Protein AF-A0A1J3EYT5-F1 (afdb_monomer_lite)

Organism: Noccaea caerulescens (NCBI:txid107243)

Foldseek 3Di:
DDWAWDKDADAKDWAQPDDQLDCNQAPRTHIDGHPIDTDGTDPPDDPVPDQHSVNSSVRNVPDPDDDDDDHDD

InterPro domains:
  IPR012340 Nucleic acid-binding, OB-fold [G3DSA:2.40.50.140] (1-72)
  IPR012340 Nucleic acid-binding, OB-fold [SSF50249] (2-63)
  IPR050191 ATP-dependent DNA ligase [PTHR45674] (2-66)

Sequence (73 aa):
AEVVWEVRGADLTVSPVHHAALGLVHPSRGISVRFPRFIGKATDRNPEECSTAADIAEMFHAQTRKMNIKSQH

Secondary structure (DSSP, 8-state):
---EEEEE-SEEEEESS--TTBTTTBSS-EEEEES-EEEEEETT--GGGSPPHHHHHHHHHH-SS--------

Structure (mmCIF, N/CA/C/O backbone):
data_AF-A0A1J3EYT5-F1
#
_entry.id   AF-A0A1J3EYT5-F1
#
loop_
_atom_site.group_PDB
_atom_site.id
_atom_site.type_symbol
_atom_site.label_atom_id
_atom_site.label_alt_id
_atom_site.label_comp_id
_atom_site.label_asym_id
_atom_site.label_entity_id
_atom_site.label_seq_id
_atom_site.pdbx_PDB_ins_code
_atom_site.Cartn_x
_atom_site.Cartn_y
_atom_site.Cartn_z
_atom_site.occupancy
_atom_site.B_iso_or_equiv
_atom_site.auth_seq_id
_atom_site.auth_comp_id
_atom_site.auth_asym_id
_atom_site.auth_atom_id
_atom_site.pdbx_PDB_model_num
ATOM 1 N N . ALA A 1 1 ? -21.488 1.218 5.652 1.00 74.12 1 ALA A N 1
ATOM 2 C CA . ALA A 1 1 ? -20.607 2.156 6.368 1.00 74.12 1 ALA A CA 1
ATOM 3 C C . ALA A 1 1 ? -19.194 1.904 5.887 1.00 74.12 1 ALA A C 1
ATOM 5 O O . ALA A 1 1 ? -18.793 0.744 5.833 1.00 74.12 1 ALA A O 1
ATOM 6 N N . GLU A 1 2 ? -18.497 2.953 5.478 1.00 86.62 2 GLU A N 1
ATOM 7 C CA . GLU A 1 2 ? -17.090 2.881 5.089 1.00 86.62 2 GLU A CA 1
ATOM 8 C C . GLU A 1 2 ? -16.221 2.695 6.334 1.00 86.62 2 GLU A C 1
ATOM 10 O O . GLU A 1 2 ? -16.587 3.128 7.429 1.00 86.62 2 GLU A O 1
ATOM 15 N N . VAL A 1 3 ? -15.107 1.978 6.189 1.00 92.81 3 VAL A N 1
ATOM 16 C CA . VAL A 1 3 ? -14.202 1.681 7.300 1.00 92.81 3 VAL A CA 1
ATOM 17 C C . VAL A 1 3 ? -12.771 1.797 6.807 1.00 92.81 3 VAL A C 1
ATOM 19 O O . VAL A 1 3 ? -12.422 1.211 5.785 1.00 92.81 3 VAL A O 1
ATOM 22 N N . VAL A 1 4 ? -11.942 2.496 7.576 1.00 95.94 4 VAL A N 1
ATOM 23 C CA . VAL A 1 4 ? -10.503 2.603 7.342 1.00 95.94 4 VAL A CA 1
ATOM 24 C C . VAL A 1 4 ? -9.760 1.781 8.386 1.00 95.94 4 VAL A C 1
ATOM 26 O O . VAL A 1 4 ? -10.097 1.806 9.574 1.00 95.94 4 VAL A O 1
ATOM 29 N N . TRP A 1 5 ? -8.754 1.026 7.950 1.00 97.00 5 TRP A N 1
ATOM 30 C CA . TRP A 1 5 ? -7.934 0.180 8.813 1.00 97.00 5 TRP A CA 1
ATOM 31 C C . TRP A 1 5 ? -6.470 0.578 8.756 1.00 97.00 5 TRP A C 1
ATOM 33 O O . TRP A 1 5 ? -5.913 0.788 7.682 1.00 97.00 5 TRP A O 1
ATOM 43 N N . GLU A 1 6 ? -5.833 0.574 9.921 1.00 96.81 6 GLU A N 1
ATOM 44 C CA . GLU A 1 6 ? -4.383 0.567 10.007 1.00 96.81 6 GLU A CA 1
ATOM 45 C C . GLU A 1 6 ? -3.883 -0.874 9.853 1.00 96.81 6 GLU A C 1
ATOM 47 O O . GLU A 1 6 ? -4.289 -1.794 10.576 1.00 96.81 6 GLU A O 1
ATOM 52 N N . VAL A 1 7 ? -2.985 -1.068 8.889 1.00 97.31 7 VAL A N 1
ATOM 53 C CA . VAL A 1 7 ? -2.356 -2.353 8.591 1.00 97.31 7 VAL A CA 1
ATOM 54 C C . VAL A 1 7 ? -0.846 -2.169 8.599 1.00 97.31 7 VAL A C 1
ATOM 56 O O . VAL A 1 7 ? -0.314 -1.270 7.954 1.00 97.31 7 VAL A O 1
ATOM 59 N N . ARG A 1 8 ? -0.140 -3.059 9.297 1.00 96.81 8 ARG A N 1
ATOM 60 C CA . ARG A 1 8 ? 1.325 -3.130 9.298 1.00 96.81 8 ARG A CA 1
ATOM 61 C C . ARG A 1 8 ? 1.791 -4.358 8.529 1.00 96.81 8 ARG A C 1
ATOM 63 O O . ARG A 1 8 ? 1.148 -5.400 8.584 1.00 96.81 8 ARG A O 1
ATOM 70 N N . GLY A 1 9 ? 2.931 -4.267 7.859 1.00 95.88 9 GLY A N 1
ATOM 71 C CA . GLY A 1 9 ? 3.593 -5.408 7.230 1.00 95.88 9 GLY A CA 1
ATOM 72 C C . GLY A 1 9 ? 5.100 -5.370 7.419 1.00 95.88 9 GLY A C 1
ATOM 73 O O . GLY A 1 9 ? 5.628 -4.434 8.015 1.00 95.88 9 GLY A O 1
ATOM 74 N N . ALA A 1 10 ? 5.777 -6.403 6.921 1.00 95.12 10 ALA A N 1
ATOM 75 C CA . ALA A 1 10 ? 7.235 -6.481 6.959 1.00 95.12 10 ALA A CA 1
ATOM 76 C C . ALA A 1 10 ? 7.878 -5.679 5.817 1.00 95.12 10 ALA A C 1
ATOM 78 O O . ALA A 1 10 ? 8.708 -4.818 6.068 1.00 95.12 10 ALA A O 1
ATOM 79 N N . ASP A 1 11 ? 7.454 -5.955 4.580 1.00 94.94 11 ASP A N 1
ATOM 80 C CA . ASP A 1 11 ? 7.991 -5.366 3.349 1.00 94.94 11 ASP A CA 1
ATOM 81 C C . ASP A 1 11 ? 6.846 -5.156 2.33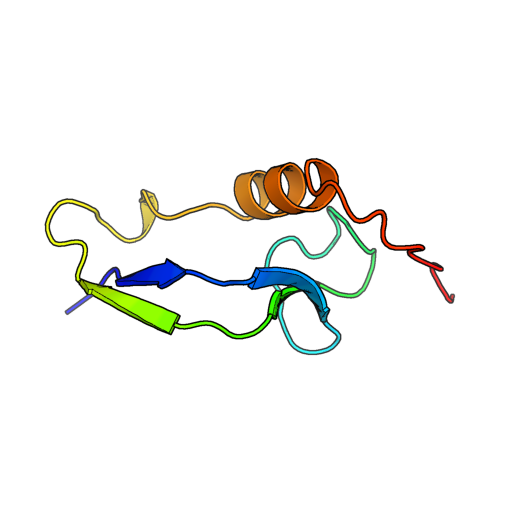4 1.00 94.94 11 ASP A C 1
ATOM 83 O O . ASP A 1 11 ? 5.782 -5.773 2.447 1.00 94.94 11 ASP A O 1
ATOM 87 N N . LEU A 1 12 ? 7.085 -4.370 1.286 1.00 96.62 12 LEU A N 1
ATOM 88 C CA . LEU A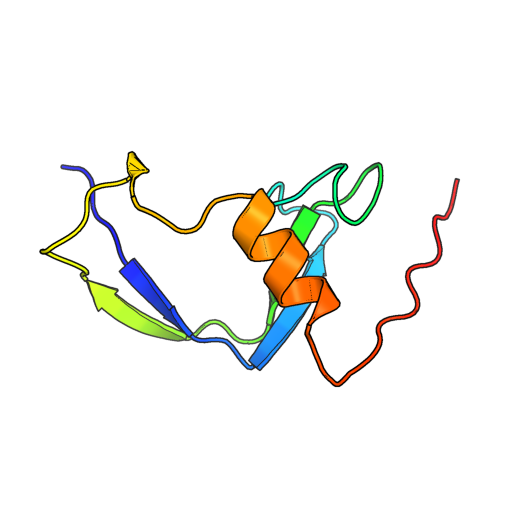 1 12 ? 6.257 -4.259 0.085 1.00 96.62 12 LEU A CA 1
ATOM 89 C C . LEU A 1 12 ? 6.872 -5.067 -1.068 1.00 96.62 12 LEU A C 1
ATOM 91 O O . LEU A 1 12 ? 8.086 -5.071 -1.281 1.00 96.62 12 LEU A O 1
ATOM 95 N N . THR A 1 13 ? 6.028 -5.751 -1.839 1.00 95.56 13 THR A N 1
ATOM 96 C CA . THR A 1 13 ? 6.436 -6.687 -2.901 1.00 95.56 13 THR A CA 1
ATOM 97 C C . THR A 1 13 ? 5.620 -6.494 -4.174 1.00 95.56 13 THR A C 1
ATOM 99 O O . THR A 1 13 ? 4.439 -6.163 -4.107 1.00 95.56 13 THR A O 1
ATOM 102 N N . VAL A 1 14 ? 6.231 -6.743 -5.337 1.00 96.25 14 VAL A N 1
ATOM 103 C CA . VAL A 1 14 ? 5.508 -6.777 -6.618 1.00 96.25 14 VAL A CA 1
ATOM 104 C C . VAL A 1 14 ? 4.558 -7.971 -6.626 1.00 96.25 14 VAL A C 1
ATOM 106 O O . VAL A 1 14 ? 4.967 -9.097 -6.341 1.00 96.25 14 VAL A O 1
ATOM 109 N N . SER A 1 15 ? 3.299 -7.732 -6.975 1.00 96.25 15 SER A N 1
ATOM 110 C CA . SER A 1 15 ? 2.232 -8.722 -6.935 1.00 96.25 15 SER A CA 1
ATOM 111 C C . SER A 1 15 ? 1.507 -8.837 -8.277 1.00 96.25 15 SER A C 1
ATOM 113 O O . SER A 1 15 ? 1.152 -7.818 -8.864 1.00 96.25 15 SER A O 1
ATOM 115 N N . PRO A 1 16 ? 1.234 -10.061 -8.765 1.00 95.62 16 PRO A N 1
ATOM 116 C CA . PRO A 1 16 ? 0.508 -10.264 -10.018 1.00 95.62 16 PRO A CA 1
ATOM 117 C C . PRO A 1 16 ? -1.009 -10.045 -9.911 1.00 95.62 16 PRO A C 1
ATOM 119 O O . PRO A 1 16 ? -1.671 -10.014 -10.938 1.00 95.62 16 PRO A O 1
ATOM 122 N N . VAL A 1 17 ? -1.567 -9.933 -8.699 1.00 97.06 17 VAL A N 1
ATOM 123 C CA . VAL A 1 17 ? -3.030 -9.888 -8.473 1.00 97.06 17 VAL A CA 1
ATOM 124 C C . VAL A 1 17 ? -3.515 -8.612 -7.783 1.00 97.06 17 VAL A C 1
ATOM 126 O O . VAL A 1 17 ? -4.713 -8.348 -7.751 1.00 97.06 17 VAL A O 1
ATOM 129 N N . HIS A 1 18 ? -2.601 -7.815 -7.226 1.00 97.62 18 HIS A N 1
ATOM 130 C CA . HIS A 1 18 ? -2.940 -6.534 -6.610 1.00 97.62 18 HIS A CA 1
ATOM 131 C C . HIS A 1 18 ? -2.729 -5.392 -7.601 1.00 97.62 18 HIS A C 1
ATOM 133 O O . HIS A 1 18 ? -1.863 -5.469 -8.471 1.00 97.62 18 HIS A O 1
ATOM 139 N N . HIS A 1 19 ? -3.500 -4.320 -7.424 1.00 97.25 19 HIS A N 1
ATOM 140 C CA . HIS A 1 19 ? -3.547 -3.185 -8.349 1.00 97.25 19 HIS A CA 1
ATOM 141 C C . HIS A 1 19 ? -2.958 -1.892 -7.765 1.00 97.25 19 HIS A C 1
ATOM 143 O O . HIS A 1 19 ? -2.772 -0.922 -8.495 1.00 97.25 19 HIS A O 1
ATOM 149 N N . ALA A 1 20 ? -2.633 -1.863 -6.466 1.00 97.62 20 ALA A N 1
ATOM 150 C CA . ALA A 1 20 ? -2.016 -0.695 -5.841 1.00 97.62 20 ALA A CA 1
ATOM 151 C C . ALA A 1 20 ? -0.689 -0.356 -6.538 1.00 97.62 20 ALA A C 1
ATOM 153 O O . ALA A 1 20 ? 0.120 -1.251 -6.779 1.00 97.62 20 ALA A O 1
ATOM 154 N N . ALA A 1 21 ? -0.472 0.919 -6.866 1.00 97.50 21 ALA A N 1
ATOM 155 C CA . ALA A 1 21 ? 0.735 1.404 -7.546 1.00 97.50 21 ALA A CA 1
ATOM 156 C C . ALA A 1 21 ? 1.077 0.698 -8.883 1.00 97.50 21 ALA A C 1
ATOM 158 O O . ALA A 1 21 ? 2.236 0.702 -9.315 1.00 97.50 21 ALA A O 1
ATOM 159 N N . LEU A 1 22 ? 0.089 0.094 -9.557 1.00 97.00 22 LEU A N 1
ATOM 160 C CA . LEU A 1 22 ? 0.270 -0.475 -10.894 1.00 97.00 22 LEU A CA 1
ATOM 161 C C . LEU A 1 22 ? 0.713 0.618 -11.876 1.00 97.00 22 LEU A C 1
ATOM 163 O O . LEU A 1 22 ? 0.175 1.722 -11.872 1.00 97.00 22 LEU A O 1
ATOM 167 N N . GLY A 1 23 ? 1.722 0.320 -12.695 1.00 95.62 23 GLY A N 1
ATOM 168 C CA . GLY A 1 23 ? 2.311 1.271 -13.641 1.00 95.62 23 GLY A CA 1
ATOM 169 C C . GLY A 1 23 ? 3.309 2.254 -13.020 1.00 95.62 23 GLY A C 1
ATOM 170 O O . GLY A 1 23 ? 4.144 2.782 -13.746 1.00 95.62 23 GLY A O 1
ATOM 171 N N . LEU A 1 24 ? 3.290 2.451 -11.695 1.00 96.62 24 LEU A N 1
ATOM 172 C CA . LEU A 1 24 ? 4.255 3.310 -10.996 1.00 96.62 24 LEU A CA 1
ATOM 173 C C . LEU A 1 24 ? 5.558 2.567 -10.677 1.00 96.62 24 LEU A C 1
ATOM 175 O O . LEU A 1 24 ? 6.638 3.133 -10.801 1.00 96.62 24 LEU A O 1
ATOM 179 N N . VAL A 1 25 ? 5.457 1.290 -10.289 1.00 94.25 25 VAL A N 1
ATOM 180 C CA . VAL A 1 25 ? 6.620 0.453 -9.928 1.00 94.25 25 VAL A CA 1
ATOM 181 C C . VAL A 1 25 ? 6.892 -0.651 -10.958 1.00 94.25 25 VAL A C 1
ATOM 183 O O . VAL A 1 25 ? 8.045 -0.985 -11.231 1.00 94.25 25 VAL A O 1
ATOM 186 N N . HIS A 1 26 ? 5.842 -1.244 -11.535 1.00 95.38 26 HIS A N 1
ATOM 187 C CA . HIS A 1 26 ? 5.933 -2.272 -12.576 1.00 95.38 26 HIS A CA 1
ATOM 188 C C . HIS A 1 26 ? 4.827 -2.043 -13.620 1.00 95.38 26 HIS A C 1
ATOM 190 O O . HIS A 1 26 ? 3.695 -1.751 -13.230 1.00 95.38 26 HIS A O 1
ATOM 196 N N . PRO A 1 27 ? 5.093 -2.218 -14.931 1.00 94.81 27 PRO A N 1
ATOM 197 C CA . PRO A 1 27 ? 4.141 -1.856 -15.989 1.00 94.81 27 PRO A CA 1
ATOM 198 C C . PRO A 1 27 ? 2.813 -2.627 -15.934 1.00 94.81 27 PRO A C 1
ATOM 200 O O . PRO A 1 27 ? 1.766 -2.061 -16.217 1.00 94.81 27 PRO A O 1
ATOM 203 N N . SER A 1 28 ? 2.843 -3.908 -15.555 1.00 95.50 28 SER A N 1
ATOM 204 C CA . SER A 1 28 ? 1.658 -4.788 -15.539 1.00 95.50 28 SER A CA 1
ATOM 205 C C . SER A 1 28 ? 1.306 -5.394 -14.175 1.00 95.50 28 SER A C 1
ATOM 207 O O . SER A 1 28 ? 0.454 -6.274 -14.095 1.00 95.50 28 SER A O 1
ATOM 209 N N . ARG A 1 29 ? 1.982 -4.989 -13.092 1.00 96.38 29 ARG A N 1
ATOM 210 C CA . ARG A 1 29 ? 1.814 -5.589 -11.756 1.00 96.38 29 ARG A CA 1
ATOM 211 C C . ARG A 1 29 ? 1.722 -4.495 -10.703 1.00 96.38 29 ARG A C 1
ATOM 213 O O . ARG A 1 29 ? 2.453 -3.513 -10.795 1.00 96.38 29 ARG A O 1
ATOM 220 N N . GLY A 1 30 ? 0.848 -4.667 -9.718 1.00 97.50 30 GLY A N 1
ATOM 221 C CA . GLY A 1 30 ? 0.772 -3.769 -8.569 1.00 97.50 30 GLY A CA 1
ATOM 222 C C . GLY A 1 30 ? 1.641 -4.236 -7.407 1.00 97.50 30 GLY A C 1
ATOM 223 O O . GLY A 1 30 ? 2.496 -5.117 -7.536 1.00 97.50 30 GLY A O 1
ATOM 224 N N . ILE A 1 31 ? 1.404 -3.638 -6.247 1.00 97.75 31 ILE A N 1
ATOM 225 C CA . ILE A 1 31 ? 2.160 -3.838 -5.016 1.00 97.75 31 ILE A CA 1
ATOM 226 C C . ILE A 1 31 ? 1.272 -4.480 -3.951 1.00 97.75 31 ILE A C 1
ATOM 228 O O . ILE A 1 31 ? 0.097 -4.153 -3.806 1.00 97.75 31 ILE A O 1
ATOM 232 N N . SER A 1 32 ? 1.856 -5.409 -3.199 1.00 97.38 32 SER A N 1
ATOM 233 C CA . SER A 1 32 ? 1.251 -6.060 -2.040 1.00 97.38 32 SER A CA 1
ATOM 234 C C . SER A 1 32 ? 2.133 -5.892 -0.815 1.00 97.38 32 SER A C 1
ATOM 236 O O . SER A 1 32 ? 3.363 -5.914 -0.904 1.00 97.38 32 SER A O 1
ATOM 238 N N . VAL A 1 33 ? 1.494 -5.837 0.349 1.00 97.31 33 VAL A N 1
ATOM 239 C CA . VAL A 1 33 ? 2.156 -5.902 1.651 1.00 97.31 33 VAL A CA 1
ATOM 240 C C . VAL A 1 33 ? 2.492 -7.360 1.980 1.00 97.31 33 VAL A C 1
ATOM 242 O O . VAL A 1 33 ? 1.647 -8.246 1.847 1.00 97.31 33 VAL A O 1
ATOM 245 N N . ARG A 1 34 ? 3.724 -7.632 2.415 1.00 96.00 34 ARG A N 1
ATOM 246 C CA . ARG A 1 34 ? 4.165 -8.947 2.892 1.00 96.00 34 ARG A CA 1
ATOM 247 C C . ARG A 1 34 ? 3.876 -9.085 4.384 1.00 96.00 34 ARG A C 1
ATOM 249 O O . ARG A 1 34 ? 4.285 -8.243 5.180 1.00 96.00 34 ARG A O 1
ATOM 256 N N . PHE A 1 35 ? 3.230 -10.192 4.751 1.00 97.00 35 PHE A N 1
ATOM 257 C CA . PHE A 1 35 ? 2.792 -10.491 6.121 1.00 97.00 35 PHE A CA 1
ATOM 258 C C . PHE A 1 35 ? 1.945 -9.370 6.749 1.00 97.00 35 PHE A C 1
ATOM 260 O O . PHE A 1 35 ? 2.306 -8.870 7.815 1.00 97.00 35 PHE A O 1
ATOM 267 N N . PRO A 1 36 ? 0.824 -8.969 6.118 1.00 97.81 36 PRO A N 1
ATOM 268 C CA . PRO A 1 36 ? -0.033 -7.937 6.678 1.00 97.81 36 PRO A CA 1
ATOM 269 C C . PRO A 1 36 ? -0.601 -8.376 8.035 1.00 97.81 36 PRO A C 1
ATOM 271 O O . PRO A 1 36 ? -0.963 -9.541 8.257 1.00 97.81 36 PRO A O 1
ATOM 274 N N . ARG A 1 37 ? -0.657 -7.420 8.956 1.00 98.06 37 ARG A N 1
ATOM 275 C CA . ARG A 1 37 ? -1.207 -7.527 10.303 1.00 98.06 37 ARG A CA 1
ATOM 276 C C . ARG A 1 37 ? -2.141 -6.351 10.514 1.00 98.06 37 ARG A C 1
ATOM 278 O O . ARG A 1 37 ? -1.729 -5.199 10.403 1.00 98.06 37 ARG A O 1
ATOM 285 N N . PHE A 1 38 ? -3.396 -6.662 10.801 1.00 97.69 38 PHE A N 1
ATOM 286 C CA . PHE A 1 38 ? -4.364 -5.666 11.224 1.00 97.69 38 PHE A CA 1
ATOM 287 C C . PHE A 1 38 ? -3.941 -5.092 12.578 1.00 97.69 38 PHE A C 1
ATOM 289 O O . PHE A 1 38 ? -3.641 -5.857 13.496 1.00 97.69 38 PHE A O 1
ATOM 296 N N . ILE A 1 39 ? -3.901 -3.765 12.679 1.00 97.62 39 ILE A N 1
ATOM 297 C CA . ILE A 1 39 ? -3.588 -3.058 13.924 1.00 97.62 39 ILE A CA 1
ATOM 298 C C . ILE A 1 39 ? -4.876 -2.575 14.588 1.00 97.62 39 ILE A C 1
ATOM 300 O O . ILE A 1 39 ? -5.084 -2.806 15.777 1.00 97.62 39 ILE A O 1
ATOM 304 N N . GLY A 1 40 ? -5.762 -1.942 13.819 1.00 96.19 40 GLY A N 1
ATOM 305 C CA . GLY A 1 40 ? -6.982 -1.345 14.348 1.00 96.19 40 GLY A CA 1
ATOM 306 C C . GLY A 1 40 ? -7.785 -0.601 13.286 1.00 96.19 40 GLY A C 1
ATOM 307 O O . GLY A 1 40 ? -7.364 -0.466 12.137 1.00 96.19 40 GLY A O 1
ATOM 308 N N . LYS A 1 41 ? -8.968 -0.119 13.674 1.00 95.56 41 LYS A N 1
ATOM 309 C CA . LYS A 1 41 ? -9.756 0.802 12.845 1.00 95.56 41 LYS A CA 1
ATOM 310 C C . LYS A 1 41 ? -9.234 2.224 13.045 1.00 95.56 41 LYS A C 1
ATOM 312 O O . LYS A 1 41 ? -9.117 2.649 14.190 1.00 95.56 41 LYS A O 1
ATOM 317 N N . ALA A 1 42 ? -8.978 2.944 11.958 1.00 93.50 42 ALA A N 1
ATOM 318 C CA . ALA A 1 42 ? -8.702 4.375 12.002 1.00 93.50 42 ALA A CA 1
ATOM 319 C C . ALA A 1 42 ? -10.045 5.112 11.990 1.00 93.50 42 ALA A C 1
ATOM 321 O O . ALA A 1 42 ? -10.719 5.177 10.965 1.00 93.50 42 ALA A O 1
ATOM 322 N N . THR A 1 43 ? -10.491 5.570 13.158 1.00 93.25 43 THR A N 1
ATOM 323 C CA . THR A 1 43 ? -11.776 6.277 13.307 1.00 93.25 43 THR A CA 1
ATOM 324 C C . THR A 1 43 ? -11.675 7.767 12.990 1.00 93.25 43 THR A C 1
ATOM 326 O O . THR A 1 43 ? -12.693 8.445 12.932 1.00 93.25 43 THR A O 1
ATOM 329 N N . ASP A 1 44 ? -10.454 8.269 12.832 1.00 91.75 44 ASP A N 1
ATOM 330 C CA . ASP A 1 44 ? -10.086 9.658 12.567 1.00 91.75 44 ASP A CA 1
ATOM 331 C C . ASP A 1 44 ? -9.870 9.960 11.076 1.00 91.75 44 ASP A C 1
ATOM 333 O O . ASP A 1 44 ? -9.524 11.088 10.747 1.00 91.75 44 ASP A O 1
ATOM 337 N N . ARG A 1 45 ? -10.049 8.972 10.185 1.00 87.75 45 ARG A N 1
ATOM 338 C CA . ARG A 1 45 ? -9.756 9.091 8.747 1.00 87.75 45 ARG A CA 1
ATOM 339 C C . ARG A 1 45 ? -10.902 8.594 7.879 1.00 87.75 45 ARG A C 1
ATOM 341 O O . ARG A 1 45 ? -11.551 7.601 8.219 1.00 87.75 45 ARG A O 1
ATOM 348 N N . ASN A 1 46 ? -11.097 9.242 6.734 1.00 93.94 46 ASN A N 1
ATOM 349 C CA . ASN A 1 46 ? -11.986 8.769 5.669 1.00 93.94 46 ASN A CA 1
ATOM 350 C C . ASN A 1 46 ? -11.213 7.974 4.584 1.00 93.94 46 ASN A C 1
ATOM 352 O O . ASN A 1 46 ? -9.975 7.940 4.591 1.00 93.94 46 ASN A O 1
ATOM 356 N N . PRO A 1 47 ? -11.909 7.263 3.674 1.00 93.31 47 PRO A N 1
ATOM 357 C CA . PRO A 1 47 ? -11.261 6.519 2.592 1.00 93.31 47 PRO A CA 1
ATOM 358 C C . PRO A 1 47 ? -10.371 7.373 1.677 1.00 93.31 47 PRO A C 1
ATOM 360 O O . PRO A 1 47 ? -9.367 6.872 1.174 1.00 93.31 47 PRO A O 1
ATOM 363 N N . GLU A 1 48 ? -10.703 8.647 1.476 1.00 93.50 48 GLU A N 1
ATOM 364 C CA . GLU A 1 48 ? -9.959 9.577 0.618 1.00 93.50 48 GLU A CA 1
ATOM 365 C C . GLU A 1 48 ? -8.615 10.011 1.229 1.00 93.50 48 GLU A C 1
ATOM 367 O O . GLU A 1 48 ? -7.686 10.347 0.499 1.00 93.50 48 GLU A O 1
ATOM 372 N N . GLU A 1 49 ? -8.494 9.962 2.557 1.00 93.44 49 GLU A N 1
ATOM 373 C CA . GLU A 1 49 ? -7.282 10.254 3.338 1.00 93.44 49 GLU A CA 1
ATOM 374 C C . GLU A 1 49 ? -6.391 9.017 3.557 1.00 93.44 49 GLU A C 1
ATOM 376 O O . GLU A 1 49 ? -5.374 9.074 4.258 1.00 93.44 49 GLU A O 1
ATOM 381 N N . CYS A 1 50 ? -6.773 7.866 2.999 1.00 95.19 50 CYS A N 1
ATOM 382 C CA . CYS A 1 50 ? -5.965 6.654 3.066 1.00 95.19 50 CYS A CA 1
ATOM 383 C C . CYS A 1 50 ? -4.691 6.768 2.223 1.00 95.19 50 CYS A C 1
ATOM 385 O O . CYS A 1 50 ? -4.601 7.557 1.285 1.00 95.19 50 CYS A O 1
ATOM 387 N N . SER A 1 51 ? -3.713 5.908 2.525 1.00 96.19 51 SER A N 1
ATOM 388 C CA . SER A 1 51 ? -2.486 5.803 1.733 1.00 96.19 51 SER A CA 1
ATOM 389 C C . SER A 1 51 ? -2.801 5.594 0.253 1.00 96.19 51 SER A C 1
ATOM 391 O O . SER A 1 51 ? -3.499 4.652 -0.133 1.00 96.19 51 SER A O 1
ATOM 393 N N . THR A 1 52 ? -2.254 6.47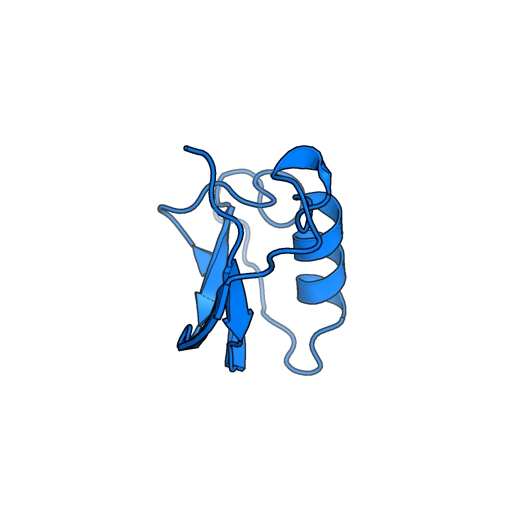5 -0.571 1.00 97.25 52 THR A N 1
ATOM 394 C CA . THR A 1 52 ? -2.488 6.527 -2.008 1.00 97.25 52 THR A CA 1
ATOM 395 C C . THR A 1 52 ? -1.566 5.571 -2.762 1.00 97.25 52 THR A C 1
ATOM 397 O O . THR A 1 52 ? -0.575 5.057 -2.241 1.00 97.25 52 THR A O 1
ATOM 400 N N . ALA A 1 53 ? -1.847 5.354 -4.049 1.00 97.44 53 ALA A N 1
ATOM 401 C CA . ALA A 1 53 ? -0.950 4.591 -4.915 1.00 97.44 53 ALA A CA 1
ATOM 402 C C . ALA A 1 53 ? 0.462 5.209 -5.002 1.00 97.44 53 ALA A C 1
ATOM 404 O O . ALA A 1 53 ? 1.437 4.465 -5.111 1.00 97.44 53 ALA A O 1
ATOM 405 N N . ALA A 1 54 ? 0.573 6.541 -4.932 1.00 98.00 54 ALA A N 1
ATOM 406 C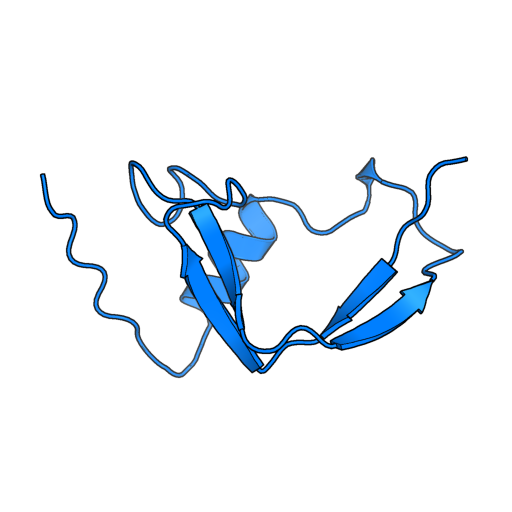 CA . ALA A 1 54 ? 1.854 7.240 -4.933 1.00 98.00 54 ALA A CA 1
ATOM 407 C C . ALA A 1 54 ? 2.635 6.976 -3.637 1.00 98.00 54 ALA A C 1
ATOM 409 O O . ALA A 1 54 ? 3.806 6.606 -3.716 1.00 98.00 54 ALA A O 1
ATOM 410 N N . ASP A 1 55 ? 1.969 7.035 -2.478 1.00 97.62 55 ASP A N 1
ATOM 411 C CA . ASP A 1 55 ? 2.592 6.730 -1.181 1.00 97.62 55 ASP A CA 1
ATOM 412 C C . ASP A 1 55 ? 3.135 5.296 -1.157 1.00 97.62 55 ASP A C 1
ATOM 414 O O . ASP A 1 55 ? 4.263 5.047 -0.737 1.00 97.62 55 ASP A O 1
ATOM 418 N N . ILE A 1 56 ? 2.362 4.332 -1.673 1.00 97.62 56 ILE A N 1
ATOM 419 C CA . ILE A 1 56 ? 2.794 2.929 -1.755 1.00 97.62 56 ILE A CA 1
ATOM 420 C C . ILE A 1 56 ? 4.018 2.766 -2.670 1.00 97.62 56 ILE A C 1
ATOM 422 O O . ILE A 1 56 ? 4.913 1.978 -2.352 1.00 97.62 56 ILE A O 1
ATOM 426 N N . ALA A 1 57 ? 4.082 3.492 -3.789 1.00 97.19 57 ALA A N 1
ATOM 427 C CA . ALA A 1 57 ? 5.241 3.469 -4.679 1.00 97.19 57 ALA A CA 1
ATOM 428 C C . ALA A 1 57 ? 6.485 4.074 -4.005 1.00 97.19 57 ALA A C 1
ATOM 430 O O . ALA A 1 57 ? 7.560 3.471 -4.041 1.00 97.19 57 ALA A O 1
ATOM 431 N N . GLU A 1 58 ? 6.336 5.221 -3.340 1.00 97.44 58 GLU A N 1
ATOM 432 C CA . GLU A 1 58 ? 7.417 5.869 -2.595 1.00 97.44 58 GLU A CA 1
ATOM 433 C C . GLU A 1 58 ? 7.945 4.954 -1.484 1.00 97.44 58 GLU A C 1
ATOM 435 O O . GLU A 1 58 ? 9.143 4.652 -1.438 1.00 97.44 58 GLU A O 1
ATOM 440 N N . MET A 1 59 ? 7.044 4.421 -0.652 1.00 96.62 59 MET A N 1
ATOM 441 C CA . MET A 1 59 ? 7.384 3.461 0.397 1.00 96.62 59 MET A CA 1
ATOM 442 C C . MET A 1 59 ? 8.112 2.248 -0.176 1.00 96.62 59 MET A C 1
ATOM 444 O O . MET A 1 59 ? 9.084 1.788 0.420 1.00 96.62 59 MET A O 1
ATOM 448 N N . PHE A 1 60 ? 7.684 1.733 -1.336 1.00 96.31 60 PHE A N 1
ATOM 449 C CA . PHE A 1 60 ? 8.326 0.591 -1.980 1.00 96.31 60 PHE A CA 1
ATOM 450 C C . PHE A 1 60 ? 9.785 0.892 -2.356 1.00 96.31 60 PHE A C 1
ATOM 452 O O . PHE A 1 60 ? 10.658 0.053 -2.113 1.00 96.31 60 PHE A O 1
ATOM 459 N N . HIS A 1 61 ? 10.061 2.071 -2.922 1.00 94.69 61 HIS A N 1
ATOM 460 C CA . HIS A 1 61 ? 11.409 2.488 -3.321 1.00 94.69 61 HIS A CA 1
ATOM 461 C C . HIS A 1 61 ? 12.319 2.825 -2.129 1.00 94.69 61 HIS A C 1
ATOM 463 O O . HIS A 1 61 ? 13.537 2.596 -2.202 1.00 94.69 61 HIS A O 1
ATOM 469 N N . ALA A 1 62 ? 11.732 3.312 -1.033 1.00 95.38 62 ALA A N 1
ATOM 470 C CA . ALA A 1 62 ? 12.421 3.651 0.209 1.00 95.38 62 ALA A CA 1
ATOM 471 C C . ALA A 1 62 ? 12.874 2.426 1.028 1.00 95.38 62 ALA A C 1
ATOM 473 O O . ALA A 1 62 ? 13.705 2.564 1.927 1.00 95.38 62 ALA A O 1
ATOM 474 N N . GLN A 1 63 ? 12.388 1.217 0.720 1.00 93.75 63 GLN A N 1
ATOM 475 C CA . GLN A 1 63 ? 12.807 -0.001 1.420 1.00 93.75 63 GLN A CA 1
ATOM 476 C C . GLN A 1 63 ? 14.323 -0.227 1.314 1.00 93.75 63 GLN A C 1
ATOM 478 O O . GLN A 1 63 ? 14.936 -0.092 0.246 1.00 93.75 63 GLN A O 1
ATOM 483 N N . THR A 1 64 ? 14.931 -0.638 2.429 1.00 86.94 64 THR A N 1
ATOM 484 C CA . THR A 1 64 ? 16.365 -0.963 2.511 1.00 86.94 64 THR A CA 1
ATOM 485 C C . THR A 1 64 ? 16.714 -2.172 1.647 1.00 86.94 64 THR A C 1
ATOM 487 O O . THR A 1 64 ? 17.745 -2.197 0.972 1.00 86.94 64 THR A O 1
ATOM 490 N N . ARG A 1 65 ? 15.822 -3.166 1.609 1.00 85.06 65 ARG A N 1
ATOM 491 C CA . ARG A 1 65 ? 15.946 -4.340 0.751 1.00 85.06 65 ARG A CA 1
ATOM 492 C C . ARG A 1 65 ? 15.596 -3.975 -0.690 1.00 85.06 65 ARG A C 1
ATOM 494 O O . ARG A 1 65 ? 14.429 -3.856 -1.054 1.00 85.06 65 ARG A O 1
ATOM 501 N N . LYS A 1 66 ? 16.619 -3.854 -1.536 1.00 80.69 66 LYS A N 1
ATOM 502 C CA . LYS A 1 66 ? 16.427 -3.622 -2.970 1.00 80.69 66 LYS A CA 1
ATOM 503 C C . LYS A 1 66 ? 15.8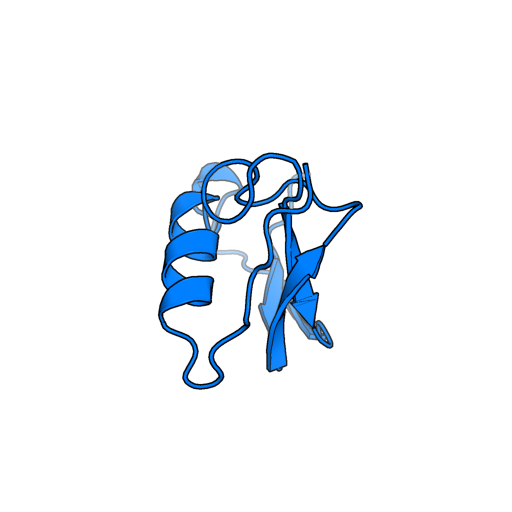63 -4.871 -3.645 1.00 80.69 66 LYS A C 1
ATOM 505 O O . LYS A 1 66 ? 16.426 -5.961 -3.558 1.00 80.69 66 LYS A O 1
ATOM 510 N N . MET A 1 67 ? 14.737 -4.696 -4.327 1.00 79.25 67 MET A N 1
ATOM 511 C CA . MET A 1 67 ? 14.108 -5.728 -5.142 1.00 79.25 67 MET A CA 1
ATOM 512 C C . MET A 1 67 ? 14.562 -5.564 -6.590 1.00 79.25 67 MET A C 1
ATOM 514 O O . MET A 1 67 ? 14.419 -4.488 -7.165 1.00 79.25 67 MET A O 1
ATOM 518 N N . ASN A 1 68 ? 15.094 -6.629 -7.192 1.00 80.00 68 ASN A N 1
ATOM 519 C CA . ASN A 1 68 ? 15.445 -6.607 -8.608 1.00 80.00 68 ASN A CA 1
ATOM 520 C C . ASN A 1 68 ? 14.180 -6.820 -9.446 1.00 80.00 68 ASN A C 1
ATOM 522 O O . ASN A 1 68 ? 13.746 -7.955 -9.663 1.00 80.00 68 ASN A O 1
ATOM 526 N N . ILE A 1 69 ? 13.556 -5.725 -9.873 1.00 78.38 69 ILE A N 1
ATOM 527 C CA . ILE A 1 69 ? 12.360 -5.778 -10.708 1.00 78.38 69 ILE A CA 1
ATOM 528 C C . ILE A 1 69 ? 12.794 -6.036 -12.148 1.00 78.38 69 ILE A C 1
ATOM 530 O O . ILE A 1 69 ? 13.140 -5.119 -12.886 1.00 78.38 69 ILE A O 1
ATOM 534 N N . LYS A 1 70 ? 12.780 -7.303 -12.564 1.00 69.06 70 LYS A N 1
ATOM 535 C CA . LYS A 1 70 ? 12.906 -7.638 -13.984 1.00 69.06 70 LYS A CA 1
ATOM 536 C C . LYS A 1 70 ? 11.556 -7.398 -14.650 1.00 69.06 70 LYS A C 1
ATOM 538 O O . LYS A 1 70 ? 10.604 -8.134 -14.383 1.00 69.06 70 LYS A O 1
ATOM 543 N N . SER A 1 71 ? 11.487 -6.372 -15.494 1.00 59.22 71 SER A N 1
ATOM 544 C CA . SER A 1 71 ? 10.377 -6.182 -16.424 1.00 59.22 71 SER A CA 1
ATOM 545 C C . SER A 1 71 ? 10.486 -7.288 -17.473 1.00 59.22 71 SER A C 1
ATOM 547 O O . SER A 1 71 ? 11.308 -7.210 -18.381 1.00 59.22 71 SER A O 1
ATOM 549 N N . GLN A 1 72 ? 9.780 -8.395 -17.262 1.00 56.19 72 GLN A N 1
ATOM 550 C CA . GLN A 1 72 ? 9.622 -9.410 -18.300 1.00 56.19 72 GLN A CA 1
ATOM 551 C C . GLN A 1 72 ? 8.553 -8.870 -19.254 1.00 56.19 72 GLN A C 1
ATOM 553 O O . GLN A 1 72 ? 7.447 -8.565 -18.798 1.00 56.19 72 GLN A O 1
ATOM 558 N N . HIS A 1 73 ? 8.942 -8.665 -20.514 1.00 49.78 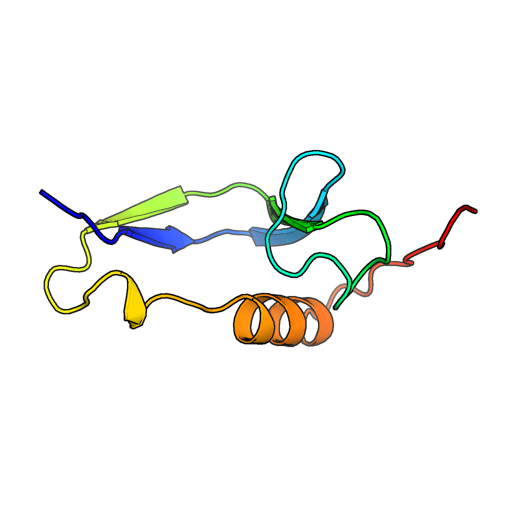73 HIS A N 1
ATOM 559 C CA . HIS A 1 73 ? 8.033 -8.365 -21.618 1.00 49.78 73 HIS A CA 1
ATOM 560 C C . HIS A 1 73 ? 7.220 -9.601 -21.992 1.00 49.78 73 HIS A C 1
ATOM 562 O O . HIS A 1 73 ? 7.799 -10.711 -21.950 1.00 49.78 73 HIS A O 1
#

pLDDT: mean 92.3, std 9.69, range [49.78, 98.06]

Radius of gyration: 13.28 Å; chains: 1; bounding box: 37×21×36 Å